Protein AF-A0A923SNP0-F1 (afdb_monomer_lite)

Foldseek 3Di:
DDADPQPRADWDWDDDPPDDIDIDGPDPDPRLCVLVPADPVNVVVQVVVQVVCVVVVHDDDDDDNPDPDD

Sequence (70 aa):
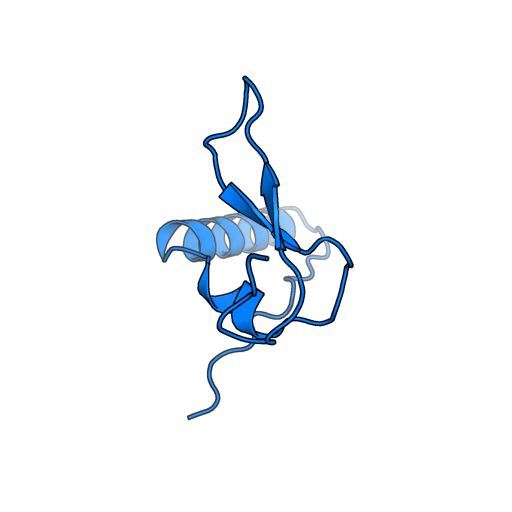MYVCPGCEGEVQVKHGTINTPHFSHVTLRDCQSLAEGESSDHLLGKLQLADFFESIGGTVELEVLEEATN

Radius of gyration: 15.8 Å; chains: 1; bounding box: 24×37×45 Å

Secondary structure (DSSP, 8-state):
-EE-TTT--EEEEE--SSSPPEEEESS----GGGGGG--HHHHHHHHHHHHHHHHTT-------------

pLDDT: mean 81.03, std 15.96, range [31.12, 97.31]

Structure (mmCIF, N/CA/C/O backbone):
data_AF-A0A923SNP0-F1
#
_entry.id   AF-A0A923SNP0-F1
#
loop_
_atom_site.group_PDB
_atom_site.id
_atom_site.type_symbol
_atom_site.label_atom_id
_atom_site.label_alt_id
_atom_site.label_comp_id
_atom_site.label_asym_id
_atom_site.label_entity_id
_atom_site.label_seq_id
_atom_site.pdbx_PDB_ins_code
_atom_site.Cartn_x
_atom_site.Cartn_y
_atom_site.Cartn_z
_atom_site.occupancy
_atom_site.B_iso_or_equiv
_atom_site.auth_seq_id
_atom_site.auth_comp_id
_atom_site.auth_asym_id
_atom_site.auth_atom_id
_atom_site.pdbx_PDB_model_num
ATOM 1 N N . MET A 1 1 ? -9.754 -1.607 23.592 1.00 75.19 1 MET A N 1
ATOM 2 C CA . MET A 1 1 ? -8.904 -2.484 22.769 1.00 75.19 1 MET A CA 1
ATOM 3 C C . MET A 1 1 ? -9.620 -2.685 21.451 1.00 75.19 1 MET A C 1
ATOM 5 O O . MET A 1 1 ? -10.753 -3.148 21.489 1.00 75.19 1 MET A O 1
ATOM 9 N N . TYR A 1 2 ? -9.025 -2.270 20.336 1.00 91.38 2 TYR A N 1
ATOM 10 C CA . TYR A 1 2 ? -9.558 -2.575 19.009 1.00 91.38 2 TYR A CA 1
ATOM 11 C C . TYR A 1 2 ? -8.764 -3.747 18.440 1.00 91.38 2 TYR A C 1
ATOM 13 O O . TYR A 1 2 ? -7.550 -3.824 18.640 1.00 91.38 2 TYR A O 1
ATOM 21 N N . VAL A 1 3 ? -9.450 -4.656 17.757 1.00 90.56 3 VAL A N 1
ATOM 22 C CA . VAL A 1 3 ? -8.846 -5.855 17.173 1.00 90.56 3 VAL A CA 1
ATOM 23 C C . VAL A 1 3 ? -9.179 -5.935 15.692 1.00 90.56 3 VAL A C 1
ATOM 25 O O . VAL A 1 3 ? -10.246 -5.489 15.266 1.00 90.56 3 VAL A O 1
ATOM 28 N N . CYS A 1 4 ? -8.256 -6.479 14.907 1.00 87.06 4 CYS A N 1
ATOM 29 C CA . CYS A 1 4 ? -8.513 -6.805 13.514 1.00 87.06 4 CYS A CA 1
ATOM 30 C C . CYS A 1 4 ? -9.512 -7.972 13.438 1.00 87.06 4 CYS A C 1
ATOM 32 O O . CYS A 1 4 ? -9.270 -8.993 14.081 1.00 87.06 4 CYS A O 1
ATOM 34 N N . PRO A 1 5 ? -10.595 -7.877 12.648 1.00 85.50 5 PRO A N 1
ATOM 35 C CA . PRO A 1 5 ? -11.533 -8.987 12.491 1.00 85.50 5 PRO A CA 1
ATOM 36 C C . PRO A 1 5 ? -10.933 -10.195 11.752 1.00 85.50 5 PRO A C 1
ATOM 38 O O . PRO A 1 5 ? -11.456 -11.292 11.895 1.00 85.50 5 PRO A O 1
ATOM 41 N N . GLY A 1 6 ? -9.852 -10.014 10.983 1.00 82.06 6 GLY A N 1
ATOM 42 C CA . GLY A 1 6 ? -9.230 -11.090 10.208 1.00 82.06 6 GLY A CA 1
ATOM 43 C C . GLY A 1 6 ? -8.136 -11.874 10.936 1.00 82.06 6 GLY A C 1
ATOM 44 O O . GLY A 1 6 ? -7.972 -13.060 10.677 1.00 82.06 6 GLY A O 1
ATOM 45 N N . CYS A 1 7 ? -7.393 -11.249 11.858 1.00 86.06 7 CYS A N 1
ATOM 46 C CA . CYS A 1 7 ? -6.291 -11.917 12.575 1.00 86.06 7 CYS A CA 1
ATOM 47 C C . CYS A 1 7 ? -6.345 -11.787 14.104 1.00 86.06 7 CYS A C 1
ATOM 49 O O . CYS A 1 7 ? -5.409 -12.207 14.786 1.00 86.06 7 CYS A O 1
ATOM 51 N N . GLU A 1 8 ? -7.378 -11.129 14.643 1.00 88.75 8 GLU A N 1
ATOM 52 C CA . GLU A 1 8 ? -7.565 -10.826 16.074 1.00 88.75 8 GLU A CA 1
ATOM 53 C C . GLU A 1 8 ? -6.418 -10.017 16.720 1.00 88.75 8 GLU A C 1
ATOM 55 O O . GLU A 1 8 ? -6.386 -9.792 17.931 1.00 88.75 8 GLU A O 1
ATOM 60 N N . GLY A 1 9 ? -5.468 -9.535 15.915 1.00 88.38 9 GLY A N 1
ATOM 61 C CA . GLY A 1 9 ? -4.345 -8.718 16.353 1.00 88.38 9 GLY A CA 1
ATOM 62 C C . GLY A 1 9 ? -4.767 -7.317 16.788 1.00 88.38 9 GLY A C 1
ATOM 63 O O . GLY A 1 9 ? -5.767 -6.772 16.320 1.00 88.38 9 GLY A O 1
ATOM 64 N N . GLU A 1 10 ? -3.974 -6.708 17.670 1.00 91.75 10 GLU A N 1
ATOM 65 C CA . GLU A 1 10 ? -4.210 -5.344 18.143 1.00 91.75 10 GLU A CA 1
ATOM 66 C C . GLU A 1 10 ? -4.076 -4.319 17.011 1.00 91.75 10 GLU A C 1
ATOM 68 O O . GLU A 1 10 ? -3.068 -4.275 16.292 1.00 91.75 10 GLU A O 1
ATOM 73 N N . VAL A 1 11 ? -5.079 -3.447 16.901 1.00 90.81 11 VAL A N 1
ATOM 74 C CA . VAL A 1 11 ? -5.067 -2.301 15.990 1.00 90.81 11 VAL A CA 1
ATOM 75 C C . VAL A 1 11 ? -5.217 -0.993 16.763 1.00 90.81 11 VAL A C 1
ATOM 77 O O . VAL A 1 11 ? -5.875 -0.914 17.800 1.00 90.81 11 VAL A O 1
ATOM 80 N N . GLN A 1 12 ? -4.625 0.062 16.218 1.00 92.38 12 GLN A N 1
ATOM 81 C CA . GLN A 1 12 ? -4.732 1.433 16.708 1.00 92.38 12 GLN A CA 1
ATOM 82 C C . GLN A 1 12 ? -5.382 2.325 15.651 1.00 92.38 12 GLN A C 1
ATOM 84 O O . GLN A 1 12 ? -5.206 2.108 14.451 1.00 92.38 12 GLN A O 1
ATOM 89 N N . VAL A 1 13 ? -6.099 3.358 16.095 1.00 91.50 13 VAL A N 1
ATOM 90 C CA . VAL A 1 13 ? -6.629 4.395 15.202 1.00 91.50 13 VAL A CA 1
ATOM 91 C C . VAL A 1 13 ? -5.518 5.390 14.888 1.00 91.50 13 VAL A C 1
ATOM 93 O O . VAL A 1 13 ? -4.996 6.046 15.789 1.00 91.50 13 VAL A O 1
ATOM 96 N N . LYS A 1 14 ? -5.186 5.546 13.606 1.00 88.88 14 LYS A N 1
ATOM 97 C CA . LYS A 1 14 ? -4.336 6.633 13.119 1.00 88.88 14 LYS A CA 1
ATOM 98 C C . LYS A 1 14 ? -5.222 7.765 12.626 1.00 88.88 14 LYS A C 1
ATOM 100 O O . LYS A 1 14 ? -5.899 7.628 11.614 1.00 88.88 14 LYS A O 1
ATOM 105 N N . HIS A 1 15 ? -5.200 8.883 13.343 1.00 91.00 15 HIS A N 1
ATOM 106 C CA . HIS A 1 15 ? -5.942 10.094 12.999 1.00 91.00 15 HIS A CA 1
ATOM 107 C C . HIS A 1 15 ? -4.965 11.268 12.906 1.00 91.00 15 HIS A C 1
ATOM 109 O O . HIS A 1 15 ? -4.760 12.013 13.861 1.00 91.00 15 HIS A O 1
ATOM 115 N N . GLY A 1 16 ? -4.310 11.376 11.752 1.00 87.62 16 GLY A N 1
ATOM 116 C CA . GLY A 1 16 ? -3.485 12.531 11.408 1.00 87.62 16 GLY A CA 1
ATOM 117 C C . GLY A 1 16 ? -4.295 13.596 10.672 1.00 87.62 16 GLY A C 1
ATOM 118 O O . GLY A 1 16 ? -5.476 13.420 10.398 1.00 87.62 16 GLY A O 1
ATOM 119 N N . THR A 1 17 ? -3.641 14.693 10.306 1.00 91.62 17 THR A N 1
ATOM 120 C CA . THR A 1 17 ? -4.260 15.785 9.535 1.00 91.62 17 THR A CA 1
ATOM 121 C C . THR A 1 17 ? -4.210 15.577 8.019 1.00 91.62 17 THR A C 1
ATOM 123 O O . THR A 1 17 ? -4.868 16.311 7.291 1.00 91.62 17 THR A O 1
ATOM 126 N N . ILE A 1 18 ? -3.419 14.608 7.544 1.00 91.44 18 ILE A N 1
ATOM 127 C CA . ILE A 1 18 ? -3.190 14.343 6.113 1.00 91.44 18 ILE A CA 1
ATOM 128 C C . ILE A 1 18 ? -4.058 13.180 5.624 1.00 91.44 18 ILE A C 1
ATOM 130 O O . ILE A 1 18 ? -4.746 13.299 4.616 1.00 91.44 18 ILE A O 1
ATOM 134 N N . ASN A 1 19 ? -4.035 12.060 6.348 1.00 82.19 19 ASN A N 1
ATOM 135 C CA . ASN A 1 19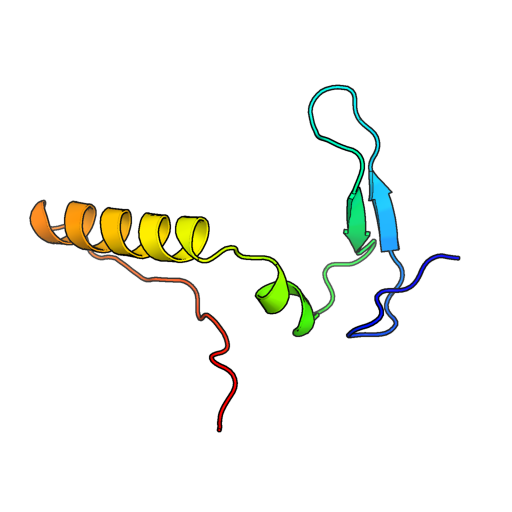 ? -4.745 10.845 5.960 1.00 82.19 19 ASN A CA 1
ATOM 136 C C . ASN A 1 19 ? -6.078 10.744 6.700 1.00 82.19 19 ASN A C 1
ATOM 138 O O . ASN A 1 19 ? -6.147 11.034 7.897 1.00 82.19 19 ASN A O 1
ATOM 142 N N . THR A 1 20 ? -7.106 10.250 6.010 1.00 86.62 20 THR A N 1
ATOM 143 C CA . THR A 1 20 ? -8.393 9.899 6.618 1.00 86.62 20 THR A CA 1
ATOM 144 C C . THR A 1 20 ? -8.183 8.936 7.794 1.00 86.62 20 THR A C 1
ATOM 146 O O . THR A 1 20 ? -7.345 8.031 7.687 1.00 86.62 20 THR A O 1
ATOM 149 N N . PRO A 1 21 ? -8.914 9.102 8.913 1.00 90.12 21 PRO A N 1
ATOM 150 C CA . PRO A 1 21 ? -8.813 8.199 10.052 1.00 90.12 21 PRO A CA 1
ATOM 151 C C . PRO A 1 21 ? -9.018 6.738 9.646 1.00 90.12 21 PRO A C 1
ATOM 153 O O . PRO A 1 21 ? -10.014 6.405 9.010 1.00 90.12 21 PRO A O 1
ATOM 156 N N . HIS A 1 22 ? -8.086 5.870 10.029 1.00 88.19 22 HIS A N 1
ATOM 157 C CA . HIS A 1 22 ? -8.132 4.438 9.723 1.00 88.19 22 HIS A CA 1
ATOM 158 C C . HIS A 1 22 ? -7.548 3.616 10.876 1.00 88.19 22 HIS A C 1
ATOM 160 O O . HIS A 1 22 ? -6.781 4.122 11.700 1.00 88.19 22 HIS A O 1
ATOM 166 N N . PHE A 1 23 ? -7.908 2.334 10.934 1.00 89.00 23 PHE A N 1
ATOM 167 C CA . PHE A 1 23 ? -7.287 1.373 11.841 1.00 89.00 23 PHE A CA 1
ATOM 168 C C . PHE A 1 23 ? -6.019 0.800 11.201 1.00 89.00 23 PHE A C 1
ATOM 170 O O . PHE A 1 23 ? -6.015 0.447 10.026 1.00 89.00 23 PHE A O 1
ATOM 177 N N . SER A 1 24 ? -4.940 0.698 11.974 1.00 87.88 24 SER A N 1
ATOM 178 C CA . SER A 1 24 ? -3.683 0.073 11.549 1.00 87.88 24 SER A CA 1
ATOM 179 C C . SER A 1 24 ? -3.186 -0.884 12.622 1.00 87.88 24 SER A C 1
ATOM 181 O O . SER A 1 24 ? -3.288 -0.555 13.806 1.00 87.88 24 SER A O 1
ATOM 183 N N . HIS A 1 25 ? -2.611 -2.022 12.236 1.00 89.69 25 HIS A N 1
ATOM 184 C CA . HIS A 1 25 ? -2.001 -2.941 13.193 1.00 89.69 25 HIS A CA 1
ATOM 185 C C . HIS A 1 25 ? -0.874 -2.261 13.983 1.00 89.69 25 HIS A C 1
ATOM 187 O O . HIS A 1 25 ? -0.068 -1.515 13.423 1.00 89.69 25 HIS A O 1
ATOM 193 N N . VAL A 1 26 ? -0.834 -2.506 15.297 1.00 87.62 26 VAL A N 1
ATOM 194 C CA . VAL A 1 26 ? 0.232 -1.993 16.180 1.00 87.62 26 VAL A CA 1
ATOM 195 C C . VAL A 1 26 ? 1.549 -2.722 15.917 1.00 87.62 26 VAL A C 1
ATOM 197 O O . VAL A 1 26 ? 2.621 -2.125 15.970 1.00 87.62 26 VAL A O 1
ATOM 200 N N . THR A 1 27 ? 1.463 -4.009 15.589 1.00 81.62 27 THR A N 1
ATOM 201 C CA . THR A 1 27 ? 2.594 -4.838 15.165 1.00 81.62 27 THR A CA 1
ATOM 202 C C . THR A 1 27 ? 2.372 -5.282 13.727 1.00 81.62 27 THR A C 1
ATOM 204 O O . THR A 1 27 ? 1.244 -5.588 13.350 1.00 81.62 27 THR A O 1
ATOM 207 N N . LEU A 1 28 ? 3.435 -5.323 12.923 1.00 67.06 28 LEU A N 1
ATOM 208 C CA . LEU A 1 28 ? 3.414 -5.942 11.596 1.00 67.06 28 LEU A CA 1
ATOM 209 C C . LEU A 1 28 ? 3.294 -7.464 11.779 1.00 67.06 28 LEU A C 1
ATOM 211 O O . LEU A 1 28 ? 4.283 -8.183 11.714 1.00 67.06 28 LEU A O 1
ATOM 215 N N . ARG A 1 29 ? 2.101 -7.941 12.146 1.00 64.69 29 ARG A N 1
ATOM 216 C CA . ARG A 1 29 ? 1.744 -9.357 12.052 1.00 64.69 29 ARG A CA 1
ATOM 217 C C . ARG A 1 29 ? 1.362 -9.653 10.610 1.00 64.69 29 ARG A C 1
ATOM 219 O O . ARG A 1 29 ? 0.740 -8.803 9.972 1.00 64.69 29 ARG A O 1
ATOM 226 N N . ASP A 1 30 ? 1.667 -10.865 10.161 1.00 65.12 30 ASP A N 1
ATOM 227 C CA . ASP A 1 30 ? 1.173 -11.411 8.898 1.00 65.12 30 ASP A CA 1
ATOM 228 C C . ASP A 1 30 ? -0.349 -11.561 8.997 1.00 65.12 30 ASP A C 1
ATOM 230 O O . ASP A 1 30 ? -0.890 -12.558 9.472 1.00 65.12 30 ASP A O 1
ATOM 234 N N . CYS A 1 31 ? -1.047 -10.481 8.660 1.00 76.31 31 CYS A N 1
ATOM 235 C CA . CYS A 1 31 ? -2.492 -10.412 8.644 1.00 76.31 31 CYS A CA 1
ATOM 236 C C . CYS A 1 31 ? -2.952 -10.613 7.202 1.00 76.31 31 CYS A C 1
ATOM 238 O O . CYS A 1 31 ? -2.924 -9.677 6.405 1.00 76.31 31 CYS A O 1
ATOM 240 N N . GLN A 1 32 ? -3.374 -11.836 6.884 1.00 68.56 32 GLN A N 1
ATOM 241 C CA . GLN A 1 32 ? -3.835 -12.216 5.542 1.00 68.56 32 GLN A CA 1
ATOM 242 C C . GLN A 1 32 ? -5.089 -11.438 5.1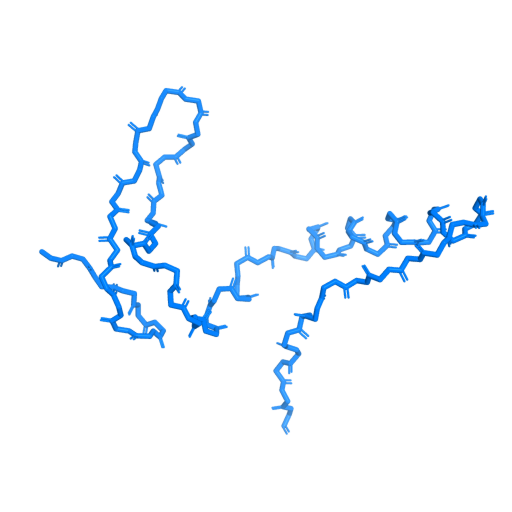06 1.00 68.56 32 GLN A C 1
ATOM 244 O O . GLN A 1 32 ? -5.306 -11.217 3.922 1.00 68.56 32 GLN A O 1
ATOM 249 N N . SER A 1 33 ? -5.864 -10.888 6.050 1.00 63.62 33 SER A N 1
ATOM 250 C CA . SER A 1 33 ? -7.020 -10.043 5.720 1.00 63.62 33 SER A CA 1
ATOM 251 C C . SER A 1 33 ? -6.654 -8.640 5.215 1.00 63.62 33 SER A C 1
ATOM 253 O O . SER A 1 33 ? -7.548 -7.836 4.966 1.00 63.62 33 SER A O 1
ATOM 255 N N . LEU A 1 34 ? -5.364 -8.287 5.114 1.00 60.41 34 LEU A N 1
ATOM 256 C CA . LEU A 1 34 ? -4.936 -7.007 4.538 1.00 60.41 34 LEU A CA 1
ATOM 257 C C . LEU A 1 34 ? -5.215 -6.944 3.026 1.00 60.41 34 LEU A C 1
ATOM 259 O O . LEU A 1 34 ? -5.466 -5.860 2.503 1.00 60.41 34 LEU A O 1
ATOM 263 N N . ALA A 1 35 ? -5.229 -8.100 2.353 1.00 56.59 35 ALA A N 1
ATOM 264 C CA . ALA A 1 35 ? -5.475 -8.205 0.918 1.00 56.59 35 ALA A CA 1
ATOM 265 C C . ALA A 1 35 ? -6.915 -7.831 0.509 1.00 56.59 35 ALA A C 1
ATOM 267 O O . ALA A 1 35 ? -7.159 -7.514 -0.651 1.00 56.59 35 ALA A O 1
ATOM 268 N N . GLU A 1 36 ? -7.870 -7.787 1.446 1.00 58.03 36 GLU A N 1
ATOM 269 C CA . GLU A 1 36 ? -9.274 -7.457 1.143 1.00 58.03 36 GLU A CA 1
ATOM 270 C C . GLU A 1 36 ? -9.533 -5.951 0.914 1.00 58.03 36 GLU A C 1
ATOM 272 O O . GLU A 1 36 ? -10.657 -5.546 0.619 1.00 58.03 36 GLU A O 1
ATOM 277 N N . GLY A 1 37 ? -8.520 -5.092 1.079 1.00 65.12 37 GLY A N 1
ATOM 278 C CA . GLY A 1 37 ? -8.680 -3.633 1.080 1.00 65.12 37 GLY A CA 1
ATOM 279 C C . GLY A 1 37 ? -8.577 -2.934 -0.278 1.00 65.12 37 GLY A C 1
ATOM 280 O O . GLY A 1 37 ? -8.793 -1.720 -0.343 1.00 65.12 37 GLY A O 1
ATOM 281 N N . GLU A 1 38 ? -8.225 -3.642 -1.351 1.00 73.81 38 GLU A N 1
ATOM 282 C CA . GLU A 1 38 ? -7.971 -3.016 -2.652 1.00 73.81 38 GLU A CA 1
ATOM 283 C C . GLU A 1 38 ? -9.226 -2.986 -3.523 1.00 73.81 38 GLU A C 1
ATOM 285 O O . GLU A 1 38 ? -9.862 -4.006 -3.784 1.00 73.81 38 GLU A O 1
ATOM 290 N N . SER A 1 39 ? -9.602 -1.794 -3.991 1.00 80.94 39 SER A N 1
ATOM 291 C CA . SER A 1 39 ? -10.709 -1.657 -4.936 1.00 80.94 39 SER A CA 1
ATOM 292 C C . SER A 1 39 ? -10.332 -2.214 -6.311 1.00 80.94 39 SER A C 1
ATOM 294 O O . SER A 1 39 ? -9.157 -2.280 -6.672 1.00 80.94 39 SER A O 1
ATOM 296 N N . SER A 1 40 ? -11.336 -2.526 -7.136 1.00 81.69 40 SER A N 1
ATOM 297 C CA . SER A 1 40 ? -11.129 -2.907 -8.542 1.00 81.69 40 SER A CA 1
ATOM 298 C C . SER A 1 40 ? -10.264 -1.900 -9.302 1.00 81.69 40 SER A C 1
ATOM 300 O O . SER A 1 40 ? -9.415 -2.286 -10.099 1.00 81.69 40 SER A O 1
ATOM 302 N N . ASP A 1 41 ? -10.456 -0.610 -9.025 1.00 83.38 41 ASP A N 1
ATOM 303 C CA . ASP A 1 41 ? -9.704 0.469 -9.663 1.00 83.38 41 ASP A CA 1
ATOM 304 C C . ASP A 1 41 ? -8.242 0.480 -9.203 1.00 83.38 41 ASP A C 1
ATOM 306 O O . ASP A 1 41 ? -7.347 0.757 -9.999 1.00 83.38 41 ASP A O 1
ATOM 310 N N . HIS A 1 42 ? -7.987 0.137 -7.936 1.00 84.81 42 HIS A N 1
ATOM 311 C CA . HIS A 1 42 ? -6.634 -0.014 -7.407 1.00 84.81 42 HIS A CA 1
ATOM 312 C C . HIS A 1 42 ? -5.903 -1.167 -8.108 1.00 84.81 42 HIS A C 1
ATOM 314 O O . HIS A 1 42 ? -4.782 -0.992 -8.587 1.00 84.81 42 HIS A O 1
ATOM 320 N N . LEU A 1 43 ? -6.566 -2.320 -8.229 1.00 86.12 43 LEU A N 1
ATOM 321 C CA . LEU A 1 43 ? -6.035 -3.499 -8.914 1.00 86.12 43 LEU A CA 1
ATOM 322 C C . LEU A 1 43 ? -5.755 -3.216 -10.395 1.00 86.12 43 LEU A C 1
ATOM 324 O O . LEU A 1 43 ? -4.670 -3.511 -10.893 1.00 86.12 43 LEU A O 1
ATOM 328 N N . LEU A 1 44 ? -6.697 -2.571 -11.090 1.00 89.06 44 LEU A N 1
ATOM 329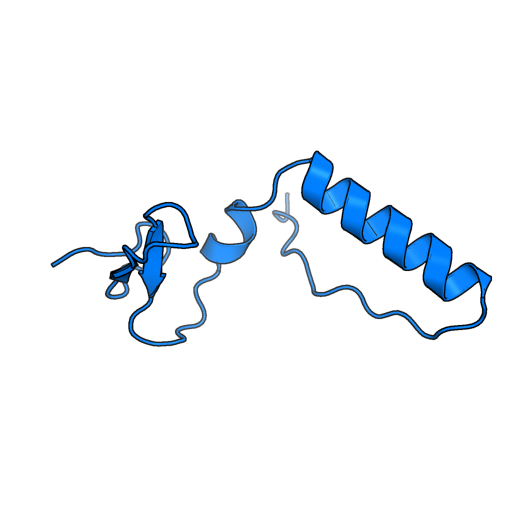 C CA . LEU A 1 44 ? -6.516 -2.155 -12.480 1.00 89.06 44 LEU A CA 1
ATOM 330 C C . LEU A 1 44 ? -5.332 -1.191 -12.629 1.00 89.06 44 LEU A C 1
ATOM 332 O O . LEU A 1 44 ? -4.544 -1.330 -13.561 1.00 89.06 44 LEU A O 1
ATOM 336 N N . GLY A 1 45 ? -5.183 -0.242 -11.703 1.00 90.56 45 GLY A N 1
ATOM 337 C CA . GLY A 1 45 ? -4.056 0.686 -11.690 1.00 90.56 45 GLY A CA 1
ATOM 338 C C . GLY A 1 45 ? -2.707 -0.027 -11.568 1.00 90.56 45 GLY A C 1
ATOM 339 O O . GLY A 1 45 ? -1.769 0.322 -12.284 1.00 90.56 45 GLY A O 1
ATOM 340 N N . LYS A 1 46 ? -2.607 -1.065 -10.725 1.00 90.50 46 LYS A N 1
ATOM 341 C CA . LYS A 1 46 ? -1.390 -1.890 -10.618 1.00 90.50 46 LYS A CA 1
ATOM 342 C C . LYS A 1 46 ? -1.057 -2.599 -11.925 1.00 90.50 46 LYS A C 1
ATOM 344 O O . LYS A 1 46 ? 0.091 -2.547 -12.357 1.00 90.50 46 LYS A O 1
ATOM 349 N N . LEU A 1 47 ? -2.054 -3.205 -12.571 1.00 91.94 47 LEU A N 1
ATOM 350 C CA . LEU A 1 47 ? -1.874 -3.884 -13.858 1.00 91.94 47 LEU A CA 1
ATOM 351 C C . LEU A 1 47 ? -1.404 -2.911 -14.948 1.00 91.94 47 LEU A C 1
ATOM 353 O O . LEU A 1 47 ? -0.432 -3.185 -15.640 1.00 91.94 47 LEU A O 1
ATOM 357 N N . GLN A 1 48 ? -2.021 -1.730 -15.038 1.00 95.25 48 GLN A N 1
ATOM 358 C CA . GLN A 1 48 ? -1.618 -0.696 -15.998 1.00 95.25 48 GLN A CA 1
ATOM 359 C C . GLN A 1 48 ? -0.174 -0.228 -15.791 1.00 95.25 48 GLN A C 1
ATOM 361 O O . GLN A 1 48 ? 0.544 0.028 -16.759 1.00 95.25 48 GLN A O 1
ATOM 366 N N . LEU A 1 49 ? 0.259 -0.098 -14.534 1.00 94.62 49 LEU A N 1
ATOM 367 C CA . LEU A 1 49 ? 1.642 0.244 -14.215 1.00 94.62 49 LEU A CA 1
ATOM 368 C C . LEU A 1 49 ? 2.598 -0.889 -14.589 1.00 94.62 49 LEU A C 1
ATOM 370 O O . LEU A 1 49 ? 3.664 -0.603 -15.133 1.00 94.62 49 LEU A O 1
ATOM 374 N N . ALA A 1 50 ? 2.222 -2.146 -14.342 1.00 94.62 50 ALA A N 1
ATOM 375 C CA . ALA A 1 50 ? 3.027 -3.294 -14.741 1.00 94.62 50 ALA A CA 1
ATOM 376 C C . ALA A 1 50 ? 3.238 -3.324 -16.260 1.00 94.62 50 ALA A C 1
ATOM 378 O O . ALA A 1 50 ? 4.383 -3.273 -16.707 1.00 94.62 50 ALA A O 1
ATOM 379 N N . ASP A 1 51 ? 2.151 -3.251 -17.035 1.00 95.06 51 ASP A N 1
ATOM 380 C CA . ASP A 1 51 ? 2.192 -3.204 -18.500 1.00 95.06 51 ASP A CA 1
ATOM 381 C C . ASP A 1 51 ? 3.087 -2.058 -19.003 1.00 95.06 51 ASP A C 1
ATOM 383 O O . ASP A 1 51 ? 3.902 -2.221 -19.917 1.00 95.06 51 ASP A O 1
ATOM 387 N N . PHE A 1 52 ? 2.960 -0.875 -18.394 1.00 97.19 52 PHE A N 1
ATOM 388 C CA . PHE A 1 52 ? 3.766 0.287 -18.754 1.00 97.19 52 PHE A CA 1
ATOM 389 C C . PHE A 1 52 ? 5.260 0.043 -18.516 1.00 97.19 52 PHE A C 1
ATOM 391 O O . PHE A 1 52 ? 6.070 0.290 -19.415 1.00 97.19 52 PHE A O 1
ATOM 398 N N . PHE A 1 53 ? 5.641 -0.436 -17.331 1.00 96.50 53 PHE A N 1
ATOM 399 C CA . PHE A 1 53 ? 7.047 -0.641 -16.987 1.00 96.50 53 PHE A CA 1
ATOM 400 C C . PHE A 1 53 ? 7.688 -1.783 -17.784 1.00 96.50 53 PHE A C 1
ATOM 402 O O . PHE A 1 53 ? 8.836 -1.645 -18.211 1.00 96.50 53 PHE A O 1
ATOM 409 N N . GLU A 1 54 ? 6.945 -2.850 -18.078 1.00 95.81 54 GLU A N 1
ATOM 410 C CA . GLU A 1 54 ? 7.391 -3.908 -18.990 1.00 95.81 54 GLU A CA 1
ATOM 411 C C . GLU A 1 54 ? 7.611 -3.366 -20.408 1.00 95.81 54 GLU A C 1
ATOM 413 O O . GLU A 1 54 ? 8.628 -3.662 -21.042 1.00 95.81 54 GLU A O 1
ATOM 418 N N . SER A 1 55 ? 6.716 -2.496 -20.894 1.00 96.25 55 SER A N 1
ATOM 419 C CA . SER A 1 55 ? 6.815 -1.925 -22.245 1.00 96.25 55 SER A CA 1
ATOM 420 C C . SER A 1 55 ? 8.070 -1.070 -22.469 1.00 96.25 55 SER A C 1
ATOM 422 O O . SER A 1 55 ? 8.551 -0.965 -23.599 1.00 96.25 55 SER A O 1
ATOM 424 N N . ILE A 1 56 ? 8.634 -0.488 -21.404 1.00 97.31 56 ILE A N 1
ATOM 425 C CA . ILE A 1 56 ? 9.885 0.285 -21.456 1.00 97.31 56 ILE A CA 1
ATOM 426 C C . ILE A 1 56 ? 11.126 -0.556 -21.110 1.00 97.31 56 ILE A C 1
ATOM 428 O O . ILE A 1 56 ? 12.221 -0.009 -20.973 1.00 97.31 56 ILE A O 1
ATOM 432 N N . GLY A 1 57 ? 10.970 -1.880 -20.995 1.00 95.69 57 GLY A N 1
ATOM 433 C CA . GLY A 1 57 ? 12.050 -2.837 -20.744 1.00 95.69 57 GLY A CA 1
ATOM 434 C C . GLY A 1 57 ? 12.427 -3.001 -19.271 1.00 95.69 57 GLY A C 1
ATOM 435 O O . GLY A 1 57 ? 13.515 -3.495 -18.977 1.00 95.69 57 GLY A O 1
ATOM 436 N N . GLY A 1 58 ? 11.568 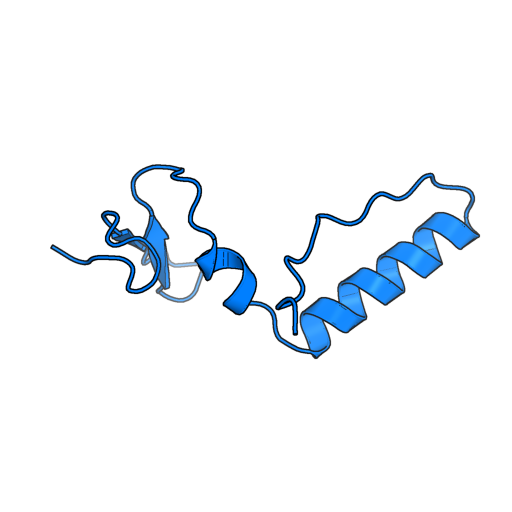-2.564 -18.349 1.00 94.62 58 GLY A N 1
ATOM 437 C CA . GLY A 1 58 ? 11.734 -2.807 -16.921 1.00 94.62 58 GLY A CA 1
ATOM 438 C C . GLY A 1 58 ? 11.351 -4.237 -16.543 1.00 94.62 58 GLY A C 1
ATOM 439 O O . GLY A 1 58 ? 10.401 -4.798 -17.082 1.00 94.62 58 GLY A O 1
ATOM 440 N N . THR A 1 59 ? 12.070 -4.818 -15.584 1.00 92.44 59 THR A N 1
ATOM 441 C CA . THR A 1 59 ? 11.619 -6.034 -14.898 1.00 92.44 59 THR A CA 1
ATOM 442 C C . THR A 1 59 ? 10.614 -5.634 -13.825 1.00 92.44 59 THR A C 1
ATOM 444 O O . THR A 1 59 ? 10.955 -4.851 -12.937 1.00 92.44 59 THR A O 1
ATOM 447 N N . VAL A 1 60 ? 9.394 -6.160 -13.909 1.00 93.25 60 VAL A N 1
ATOM 448 C CA . VAL A 1 60 ? 8.312 -5.870 -12.964 1.00 93.25 60 VAL A CA 1
ATOM 449 C C . VAL A 1 60 ? 7.983 -7.123 -12.162 1.00 93.25 60 VAL A C 1
ATOM 451 O O . VAL A 1 60 ? 7.851 -8.208 -12.719 1.00 93.25 60 VAL A O 1
ATOM 454 N N . GLU A 1 61 ? 7.821 -6.958 -10.853 1.00 89.00 61 GLU A N 1
ATOM 455 C CA . GLU A 1 61 ? 7.234 -7.963 -9.971 1.00 89.00 61 GLU A CA 1
ATOM 456 C C . GLU A 1 61 ? 6.029 -7.324 -9.281 1.00 89.00 61 GLU A C 1
ATOM 458 O O . GLU A 1 61 ? 6.152 -6.280 -8.635 1.00 89.00 61 GLU A O 1
ATOM 463 N N . LEU A 1 62 ? 4.854 -7.928 -9.455 1.00 82.44 62 LEU A N 1
ATOM 464 C CA . LEU A 1 62 ? 3.662 -7.551 -8.706 1.00 82.44 62 LEU A CA 1
ATOM 465 C C . LEU A 1 62 ? 3.689 -8.259 -7.353 1.00 82.44 62 LEU A C 1
ATOM 467 O O . LEU A 1 62 ? 4.026 -9.440 -7.265 1.00 82.44 62 LEU A O 1
ATOM 471 N N . GLU A 1 63 ? 3.328 -7.538 -6.294 1.00 72.81 63 GLU A N 1
ATOM 472 C CA . GLU A 1 63 ? 3.103 -8.167 -4.997 1.00 72.81 63 GLU A CA 1
ATOM 473 C C . GLU A 1 63 ? 1.962 -9.183 -5.102 1.00 72.81 63 GLU A C 1
ATOM 475 O O . GLU A 1 63 ? 0.981 -8.964 -5.817 1.00 72.81 63 GLU A O 1
ATOM 480 N N . VAL A 1 64 ? 2.118 -10.322 -4.426 1.00 64.50 64 VAL A N 1
ATOM 481 C CA . VAL A 1 64 ? 1.133 -11.402 -4.477 1.00 64.50 64 VAL A CA 1
ATOM 482 C C . VAL A 1 64 ? -0.171 -10.887 -3.878 1.00 64.50 64 VAL A C 1
ATOM 484 O O . VAL A 1 64 ? -0.272 -10.671 -2.672 1.00 64.50 64 VAL A O 1
ATOM 487 N N . LEU A 1 65 ? -1.175 -10.709 -4.731 1.00 56.78 65 LEU A N 1
ATOM 488 C CA . LEU A 1 65 ? -2.559 -10.705 -4.296 1.00 56.78 65 LEU A CA 1
ATOM 489 C C . LEU A 1 65 ? -2.851 -12.158 -3.929 1.00 56.78 65 LEU A C 1
ATOM 491 O O . LEU A 1 65 ? -2.742 -13.031 -4.791 1.00 56.78 65 LEU A O 1
ATOM 495 N N . GLU A 1 66 ? -3.147 -12.453 -2.664 1.00 48.34 66 GLU A N 1
ATOM 496 C CA . GLU A 1 66 ? -3.742 -13.747 -2.328 1.00 48.34 66 GLU A CA 1
ATOM 497 C C . GLU A 1 66 ? -5.115 -13.787 -3.012 1.00 48.34 66 GLU A C 1
ATOM 499 O O . GLU A 1 66 ? -6.126 -13.352 -2.466 1.00 48.34 66 GLU A O 1
ATOM 504 N N . GLU A 1 67 ? -5.138 -14.236 -4.269 1.00 41.91 67 GLU A N 1
ATOM 505 C CA . GLU A 1 67 ? -6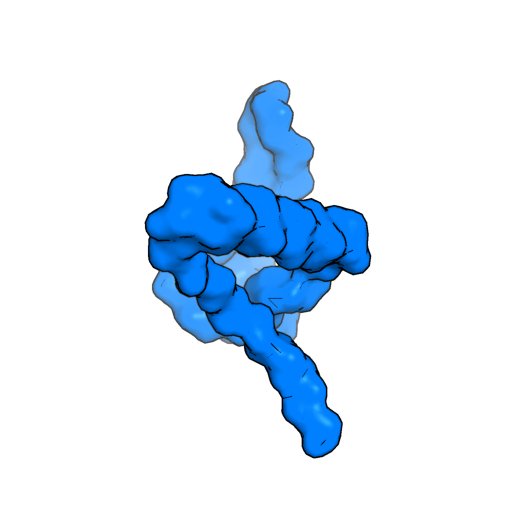.363 -14.603 -4.952 1.00 41.91 67 GLU A CA 1
ATOM 506 C C . GLU A 1 67 ? -7.031 -15.657 -4.080 1.00 41.91 67 GLU A C 1
ATOM 508 O O . GLU A 1 67 ? -6.447 -16.708 -3.795 1.00 41.91 67 GLU A O 1
ATOM 513 N N . ALA A 1 68 ? -8.244 -15.341 -3.624 1.00 40.62 68 ALA A N 1
ATOM 514 C CA . ALA A 1 68 ? -9.139 -16.287 -2.992 1.00 40.62 68 ALA A CA 1
ATOM 515 C C . ALA A 1 68 ? -9.146 -17.570 -3.832 1.00 40.62 68 ALA A C 1
ATOM 517 O O . ALA A 1 68 ? -9.693 -17.617 -4.936 1.00 40.62 68 ALA A O 1
ATOM 518 N N . THR A 1 69 ? -8.461 -18.591 -3.324 1.00 31.12 69 THR A N 1
ATOM 519 C CA . THR A 1 69 ? -8.445 -19.910 -3.936 1.00 31.12 69 THR A CA 1
ATOM 520 C C . THR A 1 69 ? -9.858 -20.463 -3.814 1.00 31.12 69 THR A C 1
ATOM 522 O O . THR A 1 69 ? -10.412 -20.564 -2.721 1.00 31.12 69 THR A O 1
ATOM 525 N N . ASN A 1 70 ? -10.450 -20.700 -4.983 1.00 33.12 70 ASN A N 1
ATOM 526 C CA . ASN A 1 70 ? -11.763 -21.305 -5.189 1.00 33.12 70 ASN A CA 1
ATOM 527 C C . ASN A 1 70 ? -11.912 -22.648 -4.463 1.00 33.12 70 ASN A C 1
ATOM 529 O O . ASN A 1 70 ? -10.965 -23.464 -4.558 1.00 33.12 70 ASN A O 1
#

Organism: Weissella confusa (NCBI:txid1583)

InterPro domains:
  IPR057253 Competence protein CoiA-like, N-terminal domain [PF25164] (2-33)